Protein 1X8Y (pdb70)

Radius of gyration: 31.95 Å; Cα contacts (8 Å, |Δi|>4): 1; chains: 1; bounding box: 20×108×12 Å

Secondary structure (DSSP, 8-state):
-TTHHHHHHHHHHHHHHHHHHHHHHHHHHHHHHHHHHHHHHHHHHHHHHHHHHHHHHHHHHHHHHHHHHHHH--

CATH classification: 1.20.5.170

Structure (mmCIF, N/CA/C/O backbone):
data_1X8Y
#
_entry.id   1X8Y
#
_cell.length_a   89.267
_cell.length_b   89.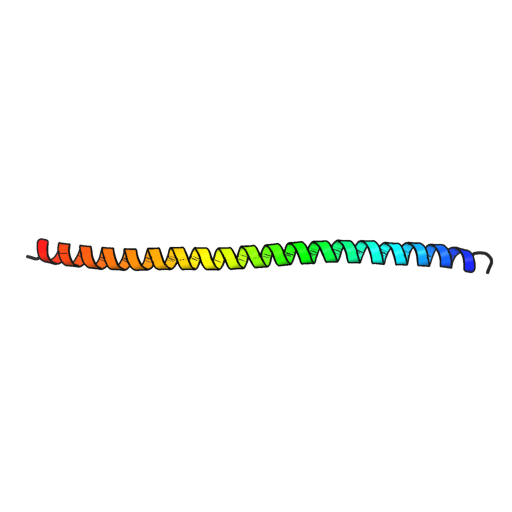267
_cell.length_c   75.589
_cell.angle_alpha   90.00
_cell.angle_beta   90.00
_cell.angle_gamma   120.00
#
_symmetry.space_group_name_H-M   'P 65 2 2'
#
loop_
_entity.id
_entity.type
_entity.pdbx_description
1 polymer 'Lamin A/C'
2 water water
#
loop_
_atom_site.group_PDB
_atom_site.id
_atom_site.type_symbol
_atom_site.label_atom_id
_atom_site.label_alt_id
_atom_site.label_comp_id
_atom_site.label_asym_id
_atom_site.label_entity_id
_atom_site.label_seq_id
_atom_site.pdbx_PDB_ins_code
_atom_site.Cartn_x
_atom_site.Cartn_y
_atom_site.Cartn_z
_atom_site.occupancy
_atom_site.B_iso_or_equiv
_atom_site.auth_seq_id
_atom_site.auth_comp_id
_atom_site.auth_asym_id
_atom_site.auth_atom_id
_atom_site.pdbx_PDB_model_num
ATOM 1 N N . LEU A 1 12 ? 1.084 12.066 17.766 1.00 103.77 313 LEU A N 1
ATOM 2 C CA . LEU A 1 12 ? 1.998 13.186 18.150 1.00 103.79 313 LEU A CA 1
ATOM 3 C C . LEU A 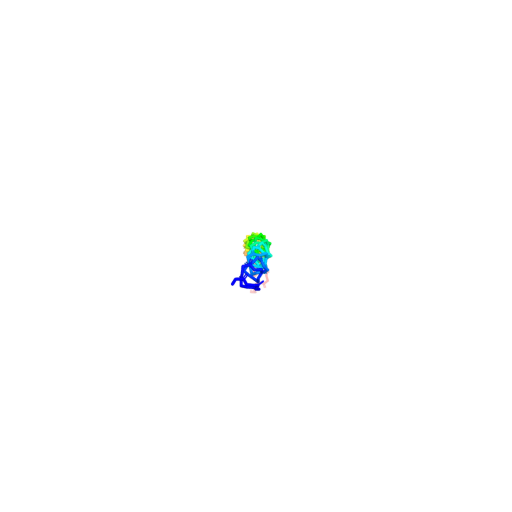1 12 ? 3.175 13.344 17.171 1.00 103.77 313 LEU A C 1
ATOM 4 O O . LEU A 1 12 ? 4.176 13.999 17.491 1.00 103.83 313 LEU A O 1
ATOM 7 N N . ALA A 1 13 ? 3.028 12.754 15.981 1.00 103.58 314 ALA A N 1
ATOM 8 C CA . ALA A 1 13 ? 4.055 12.755 14.926 1.00 103.30 314 ALA A CA 1
ATOM 9 C C . ALA A 1 13 ? 4.505 14.162 14.503 1.00 103.11 314 ALA A C 1
ATOM 10 O O . ALA A 1 13 ? 5.706 14.448 14.451 1.00 103.14 314 ALA A O 1
ATOM 12 N N . ALA A 1 14 ? 3.535 15.025 14.199 1.00 102.72 315 ALA A N 1
ATOM 13 C CA . ALA A 1 14 ? 3.793 16.422 13.840 1.00 102.19 315 ALA A CA 1
ATOM 14 C C . ALA A 1 14 ? 3.057 17.385 14.780 1.00 101.75 315 ALA A C 1
ATOM 15 O O . ALA A 1 14 ? 3.271 18.599 14.732 1.00 101.65 315 ALA A O 1
ATOM 17 N N . LYS A 1 15 ? 2.201 16.819 15.634 1.00 101.16 316 LYS A N 1
ATOM 18 C CA . LYS A 1 15 ? 1.359 17.569 16.571 1.00 100.44 316 LYS A CA 1
ATOM 19 C C . LYS A 1 15 ? 2.155 18.214 17.712 1.00 99.86 316 LYS A C 1
ATOM 20 O O . LYS A 1 15 ? 1.915 19.375 18.063 1.00 99.85 316 LYS A O 1
ATOM 23 N N . GLU A 1 16 ? 3.093 17.456 18.283 1.00 99.02 317 GLU A N 1
ATOM 24 C CA . GLU A 1 16 ? 4.021 17.975 19.295 1.00 98.14 317 GLU A CA 1
ATOM 25 C C . GLU A 1 16 ? 5.181 18.763 18.661 1.00 97.39 317 GLU A C 1
ATOM 26 O O . GLU A 1 16 ? 6.001 19.365 19.367 1.00 97.33 317 GLU A O 1
ATOM 29 N N . ALA A 1 17 ? 5.230 18.756 17.328 1.00 96.31 318 ALA A N 1
ATOM 30 C CA . ALA A 1 17 ? 6.242 19.477 16.555 1.00 95.11 318 ALA A CA 1
ATOM 31 C C . ALA A 1 17 ? 5.729 20.833 16.053 1.00 94.15 318 ALA A C 1
ATOM 32 O O . ALA A 1 17 ? 6.473 21.822 16.034 1.00 93.99 318 ALA A O 1
ATOM 34 N N . LYS A 1 18 ? 4.460 20.862 15.644 1.00 92.84 319 LYS A N 1
ATOM 35 C CA . LYS A 1 18 ? 3.814 22.083 15.160 1.00 91.46 319 LYS A CA 1
ATOM 36 C C . LYS A 1 18 ? 3.415 23.006 16.306 1.00 90.41 319 LYS A C 1
ATOM 37 O O . LYS A 1 18 ? 3.340 24.225 16.125 1.00 90.35 319 LYS A O 1
ATOM 40 N N . LEU A 1 19 ? 3.158 22.419 17.476 1.00 88.94 320 LEU A N 1
ATOM 41 C CA . LEU A 1 19 ? 2.874 23.179 18.693 1.00 87.48 320 LEU A CA 1
ATOM 42 C C . LEU A 1 19 ? 4.081 24.026 19.120 1.00 86.41 320 LEU A C 1
ATOM 43 O O . LEU A 1 19 ? 3.920 25.089 19.730 1.00 86.27 320 LEU A O 1
ATOM 46 N N . ARG A 1 20 ? 5.281 23.548 18.789 1.00 84.93 321 ARG A N 1
ATOM 47 C CA . ARG A 1 20 ? 6.518 24.298 19.011 1.00 83.36 321 ARG A CA 1
ATOM 48 C C . ARG A 1 20 ? 6.590 25.530 18.107 1.00 82.12 321 ARG A C 1
ATOM 49 O O . ARG A 1 20 ? 6.922 26.622 18.568 1.00 81.94 321 ARG A O 1
ATOM 52 N N . ASP A 1 21 ? 6.265 25.343 16.827 1.00 80.56 322 ASP A N 1
ATOM 53 C CA . ASP A 1 21 ? 6.263 26.426 15.840 1.00 79.05 322 ASP A CA 1
ATOM 54 C C . ASP A 1 21 ? 5.146 27.441 16.097 1.00 77.88 322 ASP A C 1
ATOM 55 O O . ASP A 1 21 ? 5.222 28.585 15.645 1.00 77.75 322 ASP A O 1
ATOM 58 N N . LEU A 1 22 ? 4.111 27.010 16.816 1.00 76.31 323 LEU A N 1
ATOM 59 C CA . LEU A 1 22 ? 3.015 27.888 17.214 1.00 74.73 323 LEU A CA 1
ATOM 60 C C . LEU A 1 22 ? 3.459 28.818 18.341 1.00 73.64 323 LEU A C 1
ATOM 61 O O . LEU A 1 22 ? 3.279 30.036 18.259 1.00 73.42 323 LEU A O 1
ATOM 64 N N . GLU A 1 23 ? 4.054 28.233 19.379 1.00 72.10 324 GLU A N 1
ATOM 65 C CA . GLU A 1 23 ? 4.514 28.979 20.548 1.00 70.61 324 GLU A CA 1
ATOM 66 C C . GLU A 1 23 ? 5.675 29.926 20.237 1.00 69.43 324 GLU A C 1
ATOM 67 O O . GLU A 1 23 ? 5.827 30.953 20.900 1.00 69.32 324 GLU A O 1
ATOM 70 N N . ASP A 1 24 ? 6.486 29.572 19.239 1.00 67.78 325 ASP A N 1
ATOM 71 C CA . ASP A 1 24 ? 7.580 30.424 18.769 1.00 66.09 325 ASP A CA 1
ATOM 72 C C . ASP A 1 24 ? 7.043 31.702 18.142 1.00 64.64 325 ASP A C 1
ATOM 73 O O . ASP A 1 24 ? 7.517 32.797 18.452 1.00 64.48 325 ASP A O 1
ATOM 78 N N . SER A 1 25 ? 6.060 31.550 17.256 1.00 62.53 326 SER A N 1
ATOM 79 C CA . SER A 1 25 ? 5.502 32.677 16.521 1.00 60.40 326 SER A CA 1
ATOM 80 C C . SER A 1 25 ? 4.497 33.476 17.355 1.00 58.84 326 SER A C 1
ATOM 81 O O . SER A 1 25 ? 4.252 34.651 17.061 1.00 58.52 326 SER A O 1
ATOM 84 N N . LEU A 1 26 ? 3.921 32.845 18.382 1.00 56.53 327 LEU A N 1
ATOM 85 C CA . LEU A 1 26 ? 3.052 33.554 19.320 1.00 54.51 327 LEU A CA 1
ATOM 86 C C . LEU A 1 26 ? 3.897 34.432 20.239 1.00 53.13 327 LEU A C 1
ATOM 87 O O . LEU A 1 26 ? 3.528 35.572 20.530 1.00 52.51 327 LEU A O 1
ATOM 92 N N . ALA A 1 27 ? 5.030 33.892 20.681 1.00 51.23 328 ALA A N 1
ATOM 93 C CA . ALA A 1 27 ? 6.010 34.657 21.440 1.00 49.43 328 ALA A CA 1
ATOM 94 C C . ALA A 1 27 ? 6.575 35.797 20.603 1.00 47.98 328 ALA A C 1
ATOM 95 O O . ALA A 1 27 ? 6.858 36.872 21.129 1.00 47.79 328 ALA A O 1
ATOM 97 N N . ARG A 1 28 ? 6.738 35.558 19.303 1.00 46.10 329 ARG A N 1
ATOM 98 C CA . ARG A 1 28 ? 7.309 36.560 18.404 1.00 44.78 329 ARG A CA 1
ATOM 99 C C . ARG A 1 28 ? 6.332 37.702 18.092 1.00 43.22 329 ARG A C 1
ATOM 100 O O . ARG A 1 28 ? 6.746 38.849 18.005 1.00 42.81 329 ARG A O 1
ATOM 108 N N . GLU A 1 29 ? 5.053 37.363 17.924 1.00 41.75 330 GLU A N 1
ATOM 109 C CA . GLU A 1 29 ? 3.997 38.335 17.674 1.00 41.26 330 GLU A CA 1
ATOM 110 C C . GLU A 1 29 ? 3.801 39.237 18.892 1.00 40.12 330 GLU A C 1
ATOM 111 O O . GLU A 1 29 ? 3.735 40.469 18.759 1.00 39.45 330 GLU A O 1
ATOM 117 N N . ARG A 1 30 ? 3.736 38.602 20.068 1.00 38.20 331 ARG A N 1
ATOM 118 C CA . ARG A 1 30 ? 3.677 39.291 21.350 1.00 37.12 331 ARG A CA 1
ATOM 119 C C . ARG A 1 30 ? 4.800 40.299 21.476 1.00 35.83 331 ARG A C 1
ATOM 120 O O . ARG A 1 30 ? 4.548 41.464 21.743 1.00 34.74 331 ARG A O 1
ATOM 128 N N . ASP A 1 31 ? 6.034 39.839 21.265 1.00 34.64 332 ASP A N 1
ATOM 129 C CA . ASP A 1 31 ? 7.200 40.713 21.321 1.00 34.13 332 ASP A CA 1
ATOM 130 C C . ASP A 1 31 ? 7.130 41.874 20.318 1.00 32.75 332 ASP A C 1
ATOM 131 O O . ASP A 1 31 ? 7.444 43.016 20.657 1.00 33.24 332 ASP A O 1
ATOM 136 N N . THR A 1 32 ? 6.724 41.587 19.085 1.00 31.25 333 THR A N 1
ATOM 137 C CA . THR A 1 32 ? 6.702 42.620 18.050 1.00 29.75 333 THR A CA 1
ATOM 138 C C . THR A 1 32 ? 5.642 43.679 18.379 1.00 28.68 333 THR A C 1
ATOM 139 O O . THR A 1 32 ? 5.933 44.883 18.347 1.00 28.11 333 THR A O 1
ATOM 143 N N . SER A 1 33 ? 4.438 43.227 18.728 1.00 27.72 334 SER A N 1
ATOM 144 C CA . SER A 1 33 ? 3.326 44.150 18.971 1.00 27.94 334 SER A CA 1
ATOM 145 C C . SER A 1 33 ? 3.514 44.982 20.233 1.00 27.18 334 SER A C 1
ATOM 146 O O . SER A 1 33 ? 3.185 46.149 20.242 1.00 27.50 334 SER A O 1
ATOM 149 N N . ARG A 1 34 ? 4.104 44.400 21.271 1.00 27.13 335 ARG A N 1
ATOM 150 C CA . ARG A 1 34 ? 4.376 45.141 22.508 1.00 27.19 335 ARG A CA 1
ATOM 151 C C . ARG A 1 34 ? 5.501 46.181 22.369 1.00 26.66 335 ARG A C 1
ATOM 152 O O . ARG A 1 34 ? 5.425 47.275 22.945 1.00 26.12 335 ARG A O 1
ATOM 160 N N . ARG A 1 35 ? 6.531 45.852 21.593 1.00 26.13 336 ARG A N 1
ATOM 161 C CA . ARG A 1 35 ? 7.596 46.817 21.329 1.00 25.95 336 ARG A CA 1
ATOM 162 C C . ARG A 1 35 ? 7.091 47.949 20.440 1.00 24.73 336 ARG A C 1
ATOM 163 O O . ARG A 1 35 ? 7.408 49.098 20.674 1.00 24.43 336 ARG A O 1
ATOM 171 N N . LEU A 1 36 ? 6.294 47.606 19.431 1.00 24.42 337 LEU A N 1
ATOM 172 C CA . LEU A 1 36 ? 5.669 48.596 18.558 1.00 23.68 337 LEU A CA 1
ATOM 173 C C . LEU A 1 36 ? 4.722 49.509 19.356 1.00 23.95 337 LEU A C 1
ATOM 174 O O . LEU A 1 36 ? 4.844 50.748 19.313 1.00 22.91 337 LEU A O 1
ATOM 179 N N . LEU A 1 37 ? 3.812 48.901 20.114 1.00 24.40 338 LEU A N 1
ATOM 180 C CA . LEU A 1 37 ? 2.947 49.677 21.012 1.00 25.60 338 LEU A CA 1
ATOM 181 C C . LEU A 1 37 ? 3.724 50.619 21.937 1.00 25.43 338 LEU A C 1
ATOM 182 O O . LEU A 1 37 ? 3.324 51.773 22.135 1.00 25.81 338 LEU A O 1
ATOM 187 N N . ALA A 1 38 ? 4.808 50.108 22.524 1.00 25.05 339 ALA A N 1
ATOM 188 C CA . ALA A 1 38 ? 5.666 50.916 23.374 1.00 25.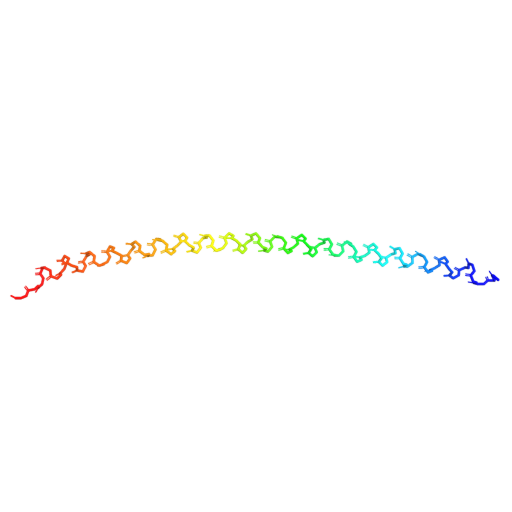04 339 ALA A CA 1
ATOM 189 C C . ALA A 1 38 ? 6.144 52.151 22.612 1.00 25.29 339 ALA A C 1
ATOM 190 O O . ALA A 1 38 ? 5.984 53.277 23.095 1.00 25.73 339 ALA A O 1
ATOM 192 N N . GLU A 1 39 ? 6.670 51.965 21.401 1.00 25.90 340 GLU A N 1
ATOM 193 C CA . GLU A 1 39 ? 7.044 53.122 20.559 1.00 26.49 340 GLU A CA 1
ATOM 194 C C . GLU A 1 39 ? 5.897 54.122 20.299 1.00 26.71 340 GLU A C 1
ATOM 195 O O . GLU A 1 39 ? 6.107 55.356 20.332 1.00 26.39 340 GLU A O 1
ATOM 201 N N . LYS A 1 40 ? 4.696 53.601 20.020 1.00 26.80 341 LYS A N 1
ATOM 202 C CA . LYS A 1 40 ? 3.549 54.458 19.724 1.00 27.00 341 LYS A CA 1
ATOM 203 C C . LYS A 1 40 ? 3.203 55.313 20.934 1.00 27.27 341 LYS A C 1
ATOM 204 O O . LYS A 1 40 ? 2.980 56.505 20.786 1.00 27.39 341 LYS A O 1
ATOM 210 N N . GLU A 1 41 ? 3.203 54.718 22.129 1.00 27.73 342 GLU A N 1
ATOM 211 C CA . GLU A 1 41 ? 2.931 55.472 23.367 1.00 28.31 342 GLU A CA 1
ATOM 212 C C . GLU A 1 41 ? 3.992 56.520 23.690 1.00 28.48 342 GLU A C 1
ATOM 213 O O . GLU A 1 41 ? 3.658 57.595 24.208 1.00 28.85 342 GLU A O 1
ATOM 219 N N . ARG A 1 42 ? 5.257 56.202 23.428 1.00 28.56 343 ARG A N 1
ATOM 220 C CA . ARG A 1 42 ? 6.332 57.186 23.611 1.00 29.69 343 ARG A CA 1
ATOM 221 C C . ARG A 1 42 ? 6.111 58.373 22.663 1.00 29.79 343 ARG A C 1
ATOM 222 O O . ARG A 1 42 ? 6.157 59.529 23.076 1.00 29.89 343 ARG A O 1
ATOM 230 N N . GLU A 1 43 ? 5.825 58.062 21.406 1.00 30.32 344 GLU A N 1
ATOM 231 C CA . GLU A 1 43 ? 5.580 59.056 20.386 1.00 31.63 344 GLU A CA 1
ATOM 232 C C . GLU A 1 43 ? 4.343 59.903 20.695 1.00 31.83 344 GLU A C 1
ATOM 233 O O . GLU A 1 43 ? 4.373 61.116 20.512 1.00 31.67 344 GLU A O 1
ATOM 239 N N . MET A 1 44 ? 3.276 59.270 21.178 1.00 32.19 345 MET A N 1
ATOM 240 C CA . MET A 1 44 ? 2.059 59.992 21.551 1.00 32.60 345 MET A CA 1
ATOM 241 C C . MET A 1 44 ? 2.259 60.937 22.720 1.00 32.86 345 MET A C 1
ATOM 242 O O . MET A 1 44 ? 1.729 62.046 22.708 1.00 32.89 345 MET A O 1
ATOM 247 N N . ALA A 1 45 ? 3.014 60.499 23.725 1.00 32.86 346 ALA A N 1
ATOM 248 C CA . ALA A 1 45 ? 3.325 61.340 24.880 1.00 32.97 346 ALA A CA 1
ATOM 249 C C . ALA A 1 45 ? 4.197 62.541 24.492 1.00 33.46 346 ALA A C 1
ATOM 250 O O . ALA A 1 45 ? 4.020 63.633 25.040 1.00 33.55 346 ALA A O 1
ATOM 252 N N . GLU A 1 46 ? 5.137 62.335 23.563 1.00 34.37 347 GLU A N 1
ATOM 253 C CA . GLU A 1 46 ? 5.947 63.425 22.988 1.00 35.64 347 GLU A CA 1
ATOM 254 C C . GLU A 1 46 ? 5.030 64.405 22.245 1.00 35.93 347 GLU A C 1
ATOM 255 O O . GLU A 1 46 ? 5.183 65.604 22.385 1.00 35.57 347 GLU A O 1
ATOM 261 N N . MET A 1 47 ? 4.085 63.878 21.464 1.00 36.32 348 MET A N 1
ATOM 262 C CA . MET A 1 47 ? 3.105 64.703 20.772 1.00 37.68 348 MET A CA 1
ATOM 263 C C . MET A 1 47 ? 2.261 65.521 21.749 1.00 37.61 348 MET A C 1
ATOM 264 O O . MET A 1 47 ? 2.104 66.737 21.561 1.00 37.65 348 MET A O 1
ATOM 269 N N . ARG A 1 48 ? 1.720 64.869 22.782 1.00 37.43 349 ARG A N 1
ATOM 270 C CA . ARG A 1 48 ? 0.909 65.571 23.781 1.00 37.63 349 ARG A CA 1
ATOM 271 C C . ARG A 1 48 ? 1.693 66.674 24.503 1.00 38.04 349 ARG A C 1
ATOM 272 O O . ARG A 1 48 ? 1.111 67.690 24.882 1.00 37.71 349 ARG A O 1
ATOM 280 N N . ALA A 1 49 ? 2.999 66.461 24.694 1.00 37.94 350 ALA A N 1
ATOM 281 C CA . ALA A 1 49 ? 3.865 67.444 25.344 1.00 38.57 350 ALA A CA 1
ATOM 282 C C . ALA A 1 49 ? 4.091 68.667 24.452 1.00 39.22 350 ALA A C 1
ATOM 283 O O . ALA A 1 49 ? 4.008 69.802 24.930 1.00 38.58 350 ALA A O 1
ATOM 285 N N . ARG A 1 50 ? 4.362 68.425 23.165 1.00 40.14 351 ARG A N 1
ATOM 286 C CA . ARG A 1 50 ? 4.549 69.498 22.190 1.00 41.24 351 ARG A CA 1
ATOM 287 C C . ARG A 1 50 ? 3.279 70.309 22.036 1.00 41.51 351 ARG A C 1
ATOM 288 O O . ARG A 1 50 ? 3.341 71.538 21.936 1.00 41.42 351 ARG A O 1
ATOM 296 N N . MET A 1 51 ? 2.137 69.621 22.013 1.00 41.73 352 MET A N 1
ATOM 297 C CA . MET A 1 51 ? 0.845 70.282 21.889 1.00 42.52 352 MET A CA 1
ATOM 298 C C . MET A 1 51 ? 0.591 71.202 23.096 1.00 42.85 352 MET A C 1
ATOM 299 O O . MET A 1 51 ? 0.181 72.356 22.921 1.00 43.80 352 MET A O 1
ATOM 308 N N . GLN A 1 52 ? 0.839 70.705 24.303 1.00 42.09 353 GLN A N 1
ATOM 309 C CA . GLN A 1 52 ? 0.721 71.543 25.482 1.00 42.18 353 GLN A CA 1
ATOM 310 C C . GLN A 1 52 ? 1.646 72.769 25.426 1.00 41.87 353 GLN A C 1
ATOM 311 O O . GLN A 1 52 ? 1.199 73.871 25.688 1.00 41.43 353 GLN A O 1
ATOM 317 N N . GLN A 1 53 ? 2.914 72.579 25.078 1.00 41.88 354 GLN A N 1
ATOM 318 C CA . GLN A 1 53 ? 3.844 73.694 24.969 1.00 42.80 354 GLN A CA 1
ATOM 319 C C . GLN A 1 53 ? 3.368 74.727 23.943 1.00 43.10 354 GLN A C 1
ATOM 320 O O . GLN A 1 53 ? 3.464 75.926 24.170 1.00 43.23 354 GLN A O 1
ATOM 326 N N . GLN A 1 54 ? 2.857 74.234 22.825 1.00 43.21 355 GLN A N 1
ATOM 327 C CA . GLN A 1 54 ? 2.307 75.050 21.766 1.00 43.81 355 GLN A CA 1
ATOM 328 C C . GLN A 1 54 ? 1.087 75.866 22.210 1.00 43.30 355 GLN A C 1
ATOM 329 O O . GLN A 1 54 ? 0.958 77.018 21.817 1.00 42.69 355 GLN A O 1
ATOM 335 N N . LEU A 1 55 ? 0.210 75.280 23.027 1.00 43.00 356 LEU A N 1
ATOM 336 C CA . LEU A 1 55 ? -0.930 76.023 23.577 1.00 43.00 356 LEU A CA 1
ATOM 337 C C . LEU A 1 55 ? -0.482 77.121 24.553 1.00 42.93 356 LEU A C 1
ATOM 338 O O . LEU A 1 55 ? -1.145 78.155 24.673 1.00 42.12 356 LEU A O 1
ATOM 343 N N . ASP A 1 56 ? 0.623 76.866 25.255 1.00 42.68 357 ASP A N 1
ATOM 344 C CA . ASP A 1 56 ? 1.178 77.801 26.224 1.00 42.92 357 ASP A CA 1
ATOM 345 C C . ASP A 1 56 ? 1.820 78.979 25.517 1.00 42.80 357 ASP A C 1
ATOM 346 O O . ASP A 1 56 ? 1.659 80.117 25.953 1.00 42.65 357 ASP A O 1
ATOM 351 N N . GLU A 1 57 ? 2.567 78.694 24.449 1.00 42.45 358 GLU A N 1
ATOM 352 C CA . GLU A 1 57 ? 3.243 79.731 23.676 1.00 42.49 358 GLU A CA 1
ATOM 353 C C . GLU A 1 57 ? 2.236 80.612 22.942 1.00 42.15 358 GLU A C 1
ATOM 354 O O . GLU A 1 57 ? 2.450 81.818 22.799 1.00 42.62 358 GLU A O 1
ATOM 360 N N . TYR A 1 58 ? 1.148 80.007 22.478 1.00 41.07 359 TYR A N 1
ATOM 361 C CA . TYR A 1 58 ? 0.055 80.757 21.888 1.00 40.65 359 TYR A CA 1
ATOM 362 C C . TYR A 1 58 ? -0.550 81.739 22.895 1.00 41.18 359 TYR A C 1
ATOM 363 O O . TYR A 1 58 ? -0.726 82.922 22.587 1.00 41.87 359 TYR A O 1
ATOM 372 N N . GLN A 1 59 ? -0.871 81.246 24.089 1.00 40.50 360 GLN A N 1
ATOM 373 C CA . GLN A 1 59 ? -1.414 82.075 25.156 1.00 40.28 360 GLN A CA 1
ATOM 374 C C . GLN A 1 59 ? -0.473 83.229 25.531 1.00 39.58 360 GLN A C 1
ATOM 375 O O . GLN A 1 59 ? -0.919 84.332 25.827 1.00 39.21 360 GLN A O 1
ATOM 381 N N . GLU A 1 60 ? 0.826 82.959 25.526 1.00 39.06 361 GLU A N 1
ATOM 382 C CA . GLU A 1 60 ? 1.834 83.973 25.782 1.00 38.97 361 GLU A CA 1
ATOM 383 C C . GLU A 1 60 ? 1.837 85.061 24.691 1.00 38.63 361 GLU A C 1
ATOM 384 O O . GLU A 1 60 ? 1.903 86.261 25.004 1.00 38.91 361 GLU A O 1
ATOM 390 N N . LEU A 1 61 ? 1.759 84.644 23.428 1.00 37.58 362 LEU A N 1
ATOM 391 C CA . LEU A 1 61 ? 1.645 85.578 22.311 1.00 36.88 362 LEU A CA 1
ATOM 392 C C . LEU A 1 61 ? 0.339 86.369 22.361 1.00 37.01 362 LEU A C 1
ATOM 393 O O . LEU A 1 61 ? 0.335 87.584 22.127 1.00 37.38 362 LEU A O 1
ATOM 398 N N . LEU A 1 62 ? -0.757 85.698 22.685 1.00 36.15 363 LEU A N 1
ATOM 399 C CA . LEU A 1 62 ? -2.050 86.349 22.752 1.00 36.29 363 LEU A CA 1
ATOM 400 C C . LEU A 1 62 ? -2.087 87.465 23.820 1.00 36.49 363 LEU A C 1
ATOM 401 O O . LEU A 1 62 ? -2.705 88.514 23.626 1.00 36.13 363 LEU A O 1
ATOM 406 N N . ASP A 1 63 ? -1.430 87.231 24.947 1.00 36.60 364 ASP A N 1
ATOM 407 C CA . ASP A 1 63 ? -1.356 88.233 26.001 1.00 36.59 364 ASP A CA 1
ATOM 408 C C . ASP A 1 63 ? -0.566 89.447 25.544 1.00 36.37 364 ASP A C 1
ATOM 409 O O . ASP A 1 63 ? -0.940 90.578 25.846 1.00 36.68 364 ASP A O 1
ATOM 414 N N . ILE A 1 64 ? 0.533 89.213 24.833 1.00 36.37 365 ILE A N 1
ATOM 415 C CA . ILE A 1 64 ? 1.315 90.302 24.240 1.00 36.23 365 ILE A CA 1
ATOM 416 C C . ILE A 1 64 ? 0.443 91.072 23.252 1.00 35.73 365 ILE A C 1
ATOM 417 O O . ILE A 1 64 ? 0.342 92.276 23.342 1.00 36.13 365 ILE A O 1
ATOM 422 N N . LYS A 1 65 ? -0.239 90.348 22.369 1.00 35.53 366 LYS A N 1
ATOM 423 C CA . LYS A 1 65 ? -1.154 90.920 21.390 1.00 34.42 366 LYS A CA 1
ATOM 424 C C . LYS A 1 65 ? -2.216 91.814 22.024 1.00 34.10 366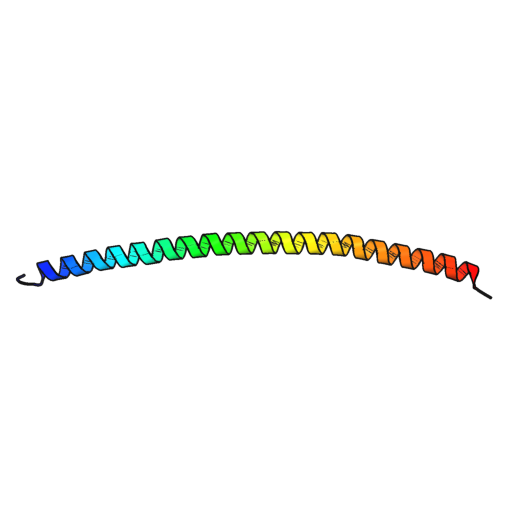 LYS A C 1
ATOM 425 O O . LYS A 1 65 ? -2.458 92.923 21.543 1.00 33.81 366 LYS A O 1
ATOM 431 N N . LEU A 1 66 ? -2.853 91.333 23.087 1.00 32.70 367 LEU A N 1
ATOM 432 C CA . LEU A 1 66 ? -3.928 92.091 23.704 1.00 31.85 367 LEU A CA 1
ATOM 433 C C . LEU A 1 66 ? -3.432 93.371 24.389 1.00 31.15 367 LEU A C 1
ATOM 434 O O . LEU A 1 66 ? -4.171 94.331 24.480 1.00 30.63 367 LEU A O 1
ATOM 439 N N . ALA A 1 67 ? -2.195 93.352 24.876 1.00 30.55 368 ALA A N 1
ATOM 440 C CA . ALA A 1 67 ? -1.556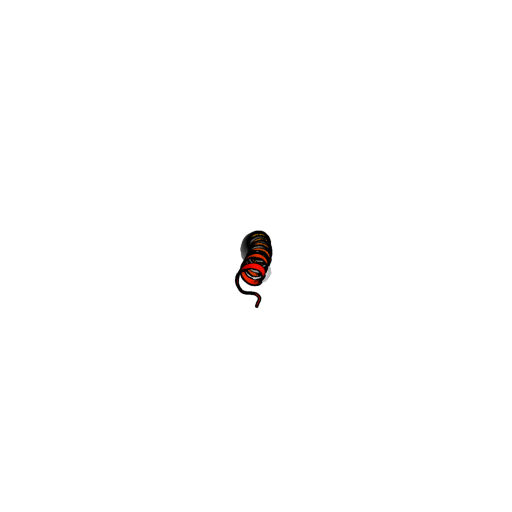 94.522 25.481 1.00 30.10 368 ALA A CA 1
ATOM 441 C C . ALA A 1 67 ? -1.236 95.589 24.418 1.00 29.78 368 ALA A C 1
ATOM 442 O O . ALA A 1 67 ? -1.435 96.793 24.642 1.00 29.48 368 ALA A O 1
ATOM 444 N N . LEU A 1 68 ? -0.757 95.132 23.261 1.00 29.40 369 LEU A N 1
ATOM 445 C CA . LEU A 1 68 ? -0.572 95.982 22.089 1.00 28.92 369 LEU A CA 1
ATOM 446 C C . LEU A 1 68 ? -1.879 96.615 21.613 1.00 29.27 369 LEU A C 1
ATOM 447 O O . LEU A 1 68 ? -1.900 97.794 21.271 1.00 29.11 369 LEU A O 1
ATOM 452 N N . ASP A 1 69 ? -2.966 95.846 21.601 1.00 28.98 370 ASP A N 1
ATOM 453 C CA . ASP A 1 69 ? -4.275 96.401 21.260 1.00 29.06 370 ASP A CA 1
ATOM 454 C C . ASP A 1 69 ? -4.632 97.569 22.173 1.00 29.08 370 ASP A C 1
ATOM 455 O O . ASP A 1 69 ? -5.141 98.587 21.704 1.00 29.17 370 ASP A O 1
ATOM 460 N N . MET A 1 70 ? -4.381 97.409 23.478 1.00 29.09 371 MET A N 1
ATOM 461 C CA . MET A 1 70 ? -4.622 98.475 24.449 1.00 30.08 371 MET A CA 1
ATOM 462 C C . MET A 1 70 ? -3.748 99.706 24.244 1.00 29.57 371 MET A C 1
ATOM 463 O O . MET A 1 70 ? -4.245 100.826 24.319 1.00 30.45 371 MET A O 1
ATOM 468 N N . GLU A 1 71 ? -2.451 99.511 24.014 1.00 28.90 372 GLU A N 1
ATOM 469 C CA . GLU A 1 71 ? -1.559 100.632 23.647 1.00 28.49 372 GLU A CA 1
ATOM 470 C C . GLU A 1 71 ? -2.043 101.389 22.407 1.00 27.98 372 GLU A C 1
ATOM 471 O O . GLU A 1 71 ? -1.961 102.613 22.351 1.00 28.20 372 GLU A O 1
ATOM 477 N N . ILE A 1 72 ? -2.534 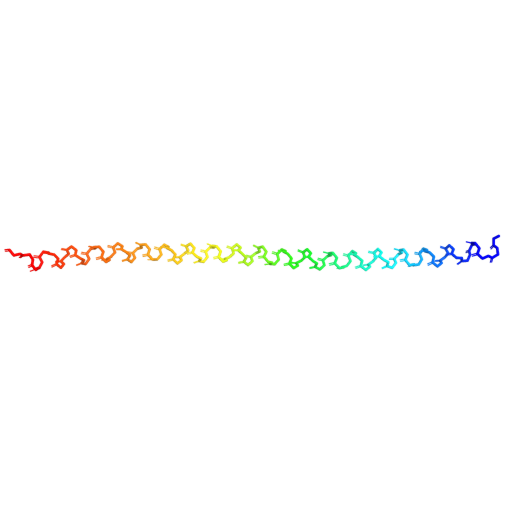100.670 21.402 1.00 27.90 373 ILE A N 1
ATOM 478 C CA . ILE A 1 72 ? -3.035 101.315 20.188 1.00 27.83 373 ILE A CA 1
ATOM 479 C C . ILE A 1 72 ? -4.306 102.137 20.495 1.00 28.46 373 ILE A C 1
ATOM 480 O O . ILE A 1 72 ? -4.439 103.270 20.030 1.00 29.14 373 ILE A O 1
ATOM 485 N N . HIS A 1 73 ? -5.208 101.590 21.315 1.00 28.65 374 HIS A N 1
ATOM 486 C CA . HIS A 1 73 ? -6.365 102.348 21.826 1.00 28.48 374 HIS A C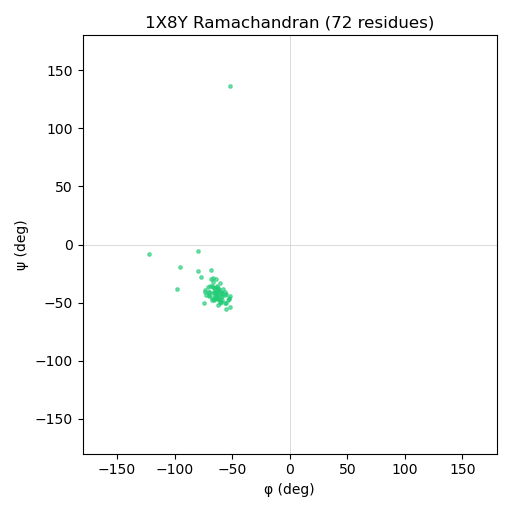A 1
ATOM 487 C C . HIS A 1 73 ? -5.928 103.656 22.472 1.00 28.37 374 HIS A C 1
ATOM 488 O O . HIS A 1 73 ? -6.515 104.697 22.215 1.00 28.23 374 HIS A O 1
ATOM 495 N N . ALA A 1 74 ? -4.897 103.589 23.316 1.00 28.14 375 ALA A N 1
ATOM 496 C CA . ALA A 1 74 ? -4.370 104.774 24.002 1.00 28.07 375 ALA A CA 1
ATOM 497 C C . ALA A 1 74 ? -3.784 105.809 23.056 1.00 27.85 375 ALA A C 1
ATOM 498 O O . ALA A 1 74 ? -4.039 107.002 23.234 1.00 27.39 375 ALA A O 1
ATOM 500 N N . TYR A 1 75 ? -2.974 105.361 22.091 1.00 27.64 376 TYR A N 1
ATOM 501 C CA . TYR A 1 75 ? -2.409 106.256 21.083 1.00 27.78 376 TYR A CA 1
ATOM 502 C C . TYR A 1 75 ? -3.491 106.899 20.236 1.00 29.07 376 TYR A C 1
ATOM 503 O O . TYR A 1 75 ? -3.374 108.073 19.882 1.00 28.36 376 TYR A O 1
ATOM 512 N N . ARG A 1 76 ? -4.526 106.120 19.909 1.00 30.43 377 ARG A N 1
ATOM 513 C CA . ARG A 1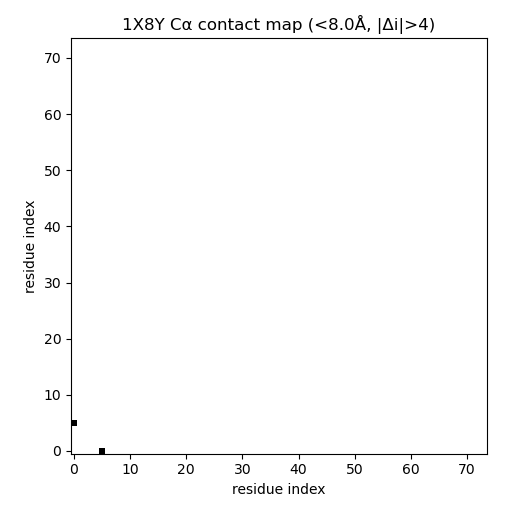 76 ? -5.707 106.609 19.186 1.00 32.40 377 ARG A CA 1
ATOM 514 C C . ARG A 1 76 ? -6.315 107.782 19.939 1.00 32.70 377 ARG A C 1
ATOM 515 O O . ARG A 1 76 ? -6.462 108.871 19.374 1.00 31.80 377 ARG A O 1
ATOM 523 N N . LYS A 1 77 ? -6.644 107.554 21.220 1.00 33.97 378 LYS A N 1
ATOM 524 C CA . LYS A 1 77 ? -7.186 108.607 22.096 1.00 35.39 378 LYS A CA 1
ATOM 525 C C . LYS A 1 77 ? -6.331 109.860 22.130 1.00 36.22 378 LYS A C 1
ATOM 526 O O . LYS A 1 77 ? -6.861 110.964 22.021 1.00 36.89 378 LYS A O 1
ATOM 532 N N . LEU A 1 78 ? -5.017 109.716 22.286 1.00 37.12 379 LEU A N 1
ATOM 533 C CA . LEU A 1 78 ? -4.146 110.895 22.223 1.00 38.40 379 LEU A CA 1
ATOM 534 C C . LEU A 1 78 ? -4.251 111.607 20.872 1.00 39.62 379 LEU A C 1
ATOM 535 O O . LEU A 1 78 ? -4.333 112.821 20.815 1.00 39.77 379 LEU A O 1
ATOM 540 N N . LEU A 1 79 ? -4.228 110.837 19.788 1.00 41.36 380 LEU A N 1
ATOM 541 C CA . LEU A 1 79 ? -4.342 111.398 18.451 1.00 43.41 380 LEU A CA 1
ATOM 542 C C . LEU A 1 79 ? -5.699 112.102 18.222 1.00 44.72 380 LEU A C 1
ATOM 543 O O . LEU A 1 79 ? -5.746 113.150 17.576 1.00 45.12 380 LEU A O 1
ATOM 548 N N . GLU A 1 80 ? -6.775 111.547 18.786 1.00 46.28 381 GLU A N 1
ATOM 549 C CA . GLU A 1 80 ? -8.116 112.150 18.730 1.00 48.41 381 GLU A CA 1
ATOM 550 C C . GLU A 1 80 ? -8.173 113.539 19.356 1.00 50.00 381 GLU A C 1
ATOM 551 O O . GLU A 1 80 ? -8.845 114.427 18.826 1.00 50.27 381 GLU A O 1
ATOM 557 N N . GLY A 1 81 ? -7.486 113.712 20.489 1.00 52.11 382 GLY A N 1
ATOM 558 C CA . GLY A 1 81 ? -7.401 114.994 21.173 1.00 54.34 382 GLY A CA 1
ATOM 559 C C . GLY A 1 81 ? -6.636 116.025 20.356 1.00 56.35 382 GLY A C 1
ATOM 560 O O . GLY A 1 81 ? -6.986 117.221 20.349 1.00 56.60 382 GLY A O 1
ATOM 561 N N . GLU A 1 82 ? -5.596 115.547 19.668 1.00 57.86 383 GLU A N 1
ATOM 562 C CA . GLU A 1 82 ? -4.743 116.357 18.797 1.00 59.81 383 GLU A CA 1
ATOM 563 C C . GLU A 1 82 ? -5.483 116.949 17.599 1.00 60.49 383 GLU A C 1
ATOM 564 O O . GLU A 1 82 ? -5.339 118.138 17.286 1.00 60.70 383 GLU A O 1
ATOM 570 N N . GLU A 1 83 ? -6.271 116.102 16.942 1.00 61.47 384 GLU A N 1
ATOM 571 C CA . GLU A 1 83 ? -6.872 116.410 15.646 1.00 62.47 384 GLU A CA 1
ATOM 572 C C . GLU A 1 83 ? -8.301 116.952 15.719 1.00 63.06 384 GLU A C 1
ATOM 573 O O . GLU A 1 83 ? -8.775 117.576 14.758 1.00 63.30 384 GLU A O 1
ATOM 579 N N . GLU A 1 84 ? -8.976 116.711 16.847 1.00 63.74 385 GLU A N 1
ATOM 580 C CA . GLU A 1 84 ? -10.365 117.145 17.038 1.00 64.33 385 GLU A CA 1
ATOM 581 C C . GLU A 1 84 ? -10.576 118.640 16.727 1.00 64.40 385 GLU A C 1
ATOM 582 O O . GLU A 1 84 ? -9.763 119.497 17.105 1.00 64.34 385 GLU A O 1
ATOM 588 N N . ARG A 1 85 ? -11.665 118.921 16.014 1.00 64.54 386 ARG A N 1
ATOM 589 C CA . ARG A 1 85 ? -11.923 120.241 15.443 1.00 64.61 386 ARG A CA 1
ATOM 590 C C . ARG A 1 85 ? -12.926 121.045 16.265 1.00 64.59 386 ARG A C 1
ATOM 591 O O . ARG A 1 85 ? -12.637 122.167 16.684 1.00 64.53 386 ARG A O 1
#

InterPro domains:
  IPR001322 Lamin tail domain [PF00932] (434-542)
  IPR001322 Lamin tail domain [PS51841] (428-545)
  IPR018039 Intermediate filament protein, conserved site [PS00226] (373-381)
  IPR036415 Lamin tail domain superfamily [G3DSA:2.60.40.1260] (401-550)
  IPR036415 Lamin tail domain superfamily [SSF74853] (403-548)
  IPR039008 Intermediate filament, rod domain [PF00038] (30-386)
  IPR039008 Intermediate filament, rod domain [PS51842] (31-387)
  IPR039008 Intermediate filament, rod domain [SM01391] (30-386)

Foldseek 3Di:
DVCVVVVVVVVVVVVVVVVVVVVVVVVVVVVVVVVVVVVVVVVVVVVVVVVVVVVVVVVVVVVVVVVVCVVPPD

Solvent-accessible surface area: 7350 Å² total; per-residue (Å²): 134,113,65,90,96,59,82,80,71,68,80,78,93,58,91,58,186,121,117,71,73,52,156,134,90,95,62,80,99,89,130,73,74,48,80,86,144,64,131,129,100,100,115,117,83,84,144,95,109,115,58,80,94,101,90,55,94,50,138,94,85,102,55,146,126,153,125,110,108,54,139,126,136,269

GO terms:
  GO:0005634 nucleus (C, IDA)
  GO:0005515 protein binding (F, IPI)
  GO:0032204 regulation of telomere maintenance (P, IMP)
  GO:0008104 intracellular protein localization (P, IMP)
  GO:0048471 perinuclear region of cytoplasm (C, IDA)
  GO:0005198 structural molecule activity (F, TAS)
  GO:0005635 nuclear envelope (C, TAS)
  GO:0005638 lamin filament (C, TAS)
  GO:0005652 nuclear lamina (C, TAS)
  GO:0005882 intermediate filament (C, TAS)
  GO:0007517 muscle organ development (P, IMP)
  GO:0006998 nuclear envelope organization (P, IMP)
  GO:0005200 structural constituent of cytoskeleton (F, IDA)
  GO:0005652 nuclear lamina (C, IDA)
  GO:0006998 nuclear envelope organization (P, IDA)
  GO:0005200 structural constituent of cytoskeleton (F, IMP)
  GO:0006303 double-strand break repair via nonhomologous end joining (P, IMP)
  GO:0035861 site of double-strand break (C, IDA)
  GO:0005635 nuclear envelope (C, IDA)
  GO:0005654 nucleoplasm (C, IDA)

Sequence (74 aa):
LAAKEAKLRDLEDSLARERDTSRRLLAEKEREMAEMRARMQQQLDEYQELLDIKLALDMEIHAYRKLLEGEEER

Organism: Homo sapiens (NCBI:txid9606)

B-factor: mean 45.82, std 19.46, range [17.96, 103.83]